Protein AF-A0A7Z9UIF4-F1 (afdb_monomer_lite)

Sequence (55 aa):
MTSVSILTVSYNVRQYVAHAIDAILKSDMEEMEIIVVDNNSYDNTVAYLQDRYNH

Secondary structure (DSSP, 8-state):
---EEEEEEESS-HHHHHHHHHHHTTSS-SSEEEEEEE-S-SSSHHHHHHHHH--

Foldseek 3Di:
DDAEEAEAEDAQPQVVVVVVVVVVVPDPDDHYDYHYHYPPHPNCNVVSCCVVPVD

Radius of gyration: 11.73 Å; chains: 1; bounding box: 23×15×34 Å

pLDDT: mean 95.22, std 6.99, range [58.81, 98.38]

Structure (mmCIF, N/CA/C/O backbone):
data_AF-A0A7Z9UIF4-F1
#
_entry.id   AF-A0A7Z9UIF4-F1
#
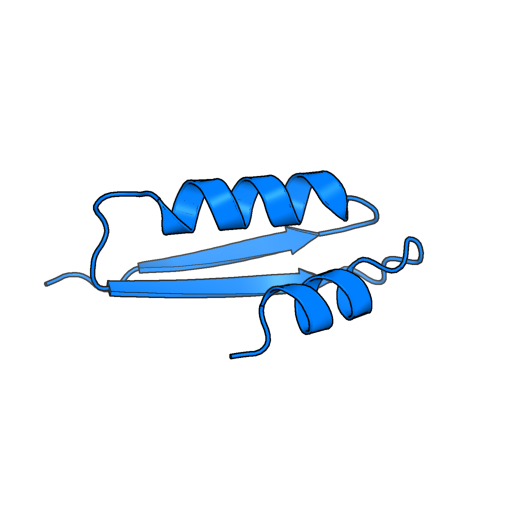loop_
_atom_site.group_PDB
_atom_site.id
_atom_site.type_symbol
_atom_site.label_atom_id
_atom_site.label_alt_id
_atom_site.label_comp_id
_atom_site.label_asym_id
_atom_site.label_entity_id
_atom_site.label_seq_id
_atom_site.pdb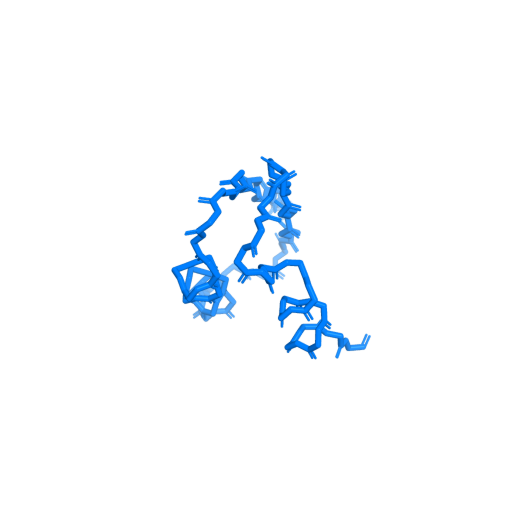x_PDB_ins_code
_atom_site.Cartn_x
_atom_site.Cartn_y
_atom_site.Cartn_z
_atom_site.occupancy
_atom_site.B_iso_or_equiv
_atom_site.auth_seq_id
_atom_site.auth_comp_id
_atom_site.auth_asym_id
_atom_site.auth_atom_id
_atom_site.pdbx_PDB_model_num
ATOM 1 N N . MET A 1 1 ? -7.118 9.452 24.115 1.00 66.81 1 MET A N 1
ATOM 2 C CA . MET A 1 1 ? -6.863 8.477 23.038 1.00 66.81 1 MET A CA 1
ATOM 3 C C . MET A 1 1 ? -5.561 8.867 22.366 1.00 66.81 1 MET A C 1
ATOM 5 O O . MET A 1 1 ? -5.247 10.053 22.354 1.00 66.81 1 MET A O 1
ATOM 9 N N . THR A 1 2 ? -4.777 7.889 21.923 1.00 82.81 2 THR A N 1
ATOM 10 C CA . THR A 1 2 ? -3.480 8.118 21.275 1.00 82.81 2 THR A CA 1
ATOM 11 C C . THR A 1 2 ? -3.668 7.918 19.782 1.00 82.81 2 THR A C 1
ATOM 13 O O . THR A 1 2 ? -4.067 6.832 19.380 1.00 82.81 2 THR A O 1
ATOM 16 N N . SER A 1 3 ? -3.380 8.945 18.988 1.00 92.88 3 SER A N 1
ATOM 17 C CA . SER A 1 3 ? -3.307 8.820 17.532 1.00 92.88 3 SER A CA 1
ATOM 18 C C . SER A 1 3 ? -1.937 8.265 17.134 1.00 92.88 3 SER A C 1
ATOM 20 O O . SER A 1 3 ? -0.923 8.612 17.752 1.00 92.88 3 SER A O 1
ATOM 22 N N . VAL A 1 4 ? -1.907 7.374 16.142 1.00 95.81 4 VAL A N 1
ATOM 23 C CA . VAL A 1 4 ? -0.680 6.732 15.650 1.00 95.81 4 VAL A CA 1
ATOM 24 C C . VAL A 1 4 ? -0.480 7.022 14.166 1.00 95.81 4 VAL A C 1
ATOM 26 O O . VAL A 1 4 ? -1.348 6.734 13.345 1.00 95.81 4 VAL A O 1
ATOM 29 N N . SER A 1 5 ? 0.707 7.511 13.812 1.00 96.94 5 SER A N 1
ATOM 30 C CA . SER A 1 5 ? 1.127 7.688 12.419 1.00 96.94 5 SER A CA 1
ATOM 31 C C . SER A 1 5 ? 2.004 6.522 11.976 1.00 96.94 5 SER A C 1
ATOM 33 O O . SER A 1 5 ? 3.070 6.278 12.548 1.00 96.94 5 SER A O 1
ATOM 35 N N . ILE A 1 6 ? 1.579 5.805 10.937 1.00 97.12 6 ILE A N 1
ATOM 36 C CA . ILE A 1 6 ? 2.307 4.662 10.382 1.00 97.12 6 ILE A CA 1
ATOM 37 C C . ILE A 1 6 ? 2.980 5.097 9.083 1.00 97.12 6 ILE A C 1
ATOM 39 O O . ILE A 1 6 ? 2.333 5.258 8.050 1.00 97.12 6 ILE A O 1
ATOM 43 N N . LEU A 1 7 ? 4.301 5.269 9.135 1.00 98.06 7 LEU A N 1
ATOM 44 C CA . LEU A 1 7 ? 5.118 5.645 7.984 1.00 98.06 7 LEU A CA 1
ATOM 45 C C . LEU A 1 7 ? 5.768 4.408 7.357 1.00 98.06 7 LEU A C 1
ATOM 47 O O . LEU A 1 7 ? 6.551 3.717 8.008 1.00 98.06 7 LEU A O 1
ATOM 51 N N . THR A 1 8 ? 5.488 4.155 6.079 1.00 97.50 8 THR A N 1
ATOM 52 C CA . T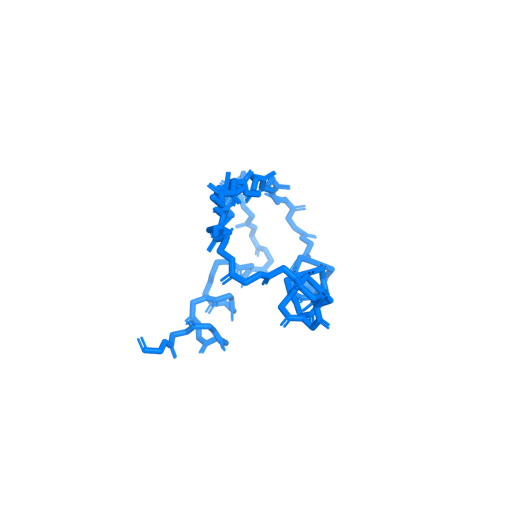HR A 1 8 ? 6.069 3.035 5.324 1.00 97.50 8 THR A CA 1
ATOM 53 C C . THR A 1 8 ? 6.787 3.545 4.083 1.00 97.50 8 THR A C 1
ATOM 55 O O . THR A 1 8 ? 6.173 4.170 3.223 1.00 97.50 8 THR A O 1
ATOM 58 N N . VAL A 1 9 ? 8.080 3.245 3.951 1.00 97.88 9 VAL A N 1
ATOM 59 C CA . VAL A 1 9 ? 8.825 3.484 2.706 1.00 97.88 9 VAL A CA 1
ATOM 60 C C . VAL A 1 9 ? 8.700 2.252 1.814 1.00 97.88 9 VAL A C 1
ATOM 62 O O . VAL A 1 9 ? 8.901 1.130 2.277 1.00 97.88 9 VAL A O 1
ATOM 65 N N . SER A 1 10 ? 8.381 2.448 0.537 1.00 97.38 10 SER A N 1
ATOM 66 C CA . SER A 1 10 ? 8.229 1.368 -0.444 1.00 97.38 10 SER A CA 1
ATOM 67 C C . SER A 1 10 ? 9.163 1.556 -1.639 1.00 97.38 10 SER A C 1
ATOM 69 O O . SER A 1 10 ? 9.413 2.678 -2.070 1.00 97.38 10 SER A O 1
ATOM 71 N N . TYR A 1 11 ? 9.703 0.451 -2.158 1.00 98.38 11 TYR A N 1
ATOM 72 C CA . TYR A 1 11 ? 10.473 0.415 -3.401 1.00 98.38 11 TYR A CA 1
ATOM 73 C C . TYR A 1 11 ? 10.251 -0.917 -4.117 1.00 98.38 11 TYR A C 1
ATOM 75 O O . TYR A 1 11 ? 10.741 -1.946 -3.659 1.00 98.38 11 TYR A O 1
ATOM 83 N N . ASN A 1 12 ? 9.521 -0.902 -5.230 1.00 98.31 12 ASN A N 1
ATOM 84 C CA . ASN A 1 12 ? 9.214 -2.080 -6.049 1.00 98.31 12 ASN A CA 1
ATOM 85 C C . ASN A 1 12 ? 8.576 -3.262 -5.287 1.00 98.31 12 ASN A C 1
ATOM 87 O O . ASN A 1 12 ? 8.967 -4.419 -5.460 1.00 98.31 12 ASN A O 1
ATOM 91 N N . VAL A 1 13 ? 7.617 -2.973 -4.404 1.00 97.81 13 VAL A N 1
ATOM 92 C CA . VAL A 1 13 ? 6.975 -3.967 -3.522 1.00 97.81 13 VAL A CA 1
ATOM 93 C C . VAL A 1 13 ? 5.448 -3.859 -3.522 1.00 97.81 13 VAL A C 1
ATOM 95 O O . VAL A 1 13 ? 4.813 -4.147 -2.506 1.00 97.81 13 VAL A O 1
ATOM 98 N N . ARG A 1 14 ? 4.845 -3.479 -4.659 1.00 97.75 14 ARG A N 1
ATOM 99 C CA . ARG A 1 14 ? 3.403 -3.194 -4.824 1.00 97.75 14 ARG A CA 1
ATOM 100 C C . ARG A 1 14 ? 2.465 -4.103 -4.016 1.00 97.75 14 ARG A C 1
ATOM 102 O O . ARG A 1 14 ? 1.589 -3.619 -3.304 1.00 97.75 14 ARG A O 1
ATOM 109 N N . GLN A 1 15 ? 2.625 -5.423 -4.139 1.00 97.94 15 GLN A N 1
ATOM 110 C CA . GLN A 1 15 ? 1.735 -6.393 -3.485 1.00 97.94 15 GLN A CA 1
ATOM 111 C C . GLN A 1 15 ? 1.945 -6.455 -1.968 1.00 97.94 15 GLN A C 1
ATOM 113 O O . GLN A 1 15 ? 0.980 -6.561 -1.216 1.00 97.94 15 GLN A O 1
ATOM 118 N N . TYR A 1 16 ? 3.192 -6.358 -1.508 1.00 98.25 16 TYR A N 1
ATOM 119 C CA . TYR A 1 16 ? 3.518 -6.454 -0.087 1.00 98.25 16 TYR A CA 1
ATOM 120 C C . TYR A 1 16 ? 3.060 -5.223 0.686 1.00 98.25 16 TYR A C 1
ATOM 122 O O . TYR A 1 16 ? 2.492 -5.369 1.765 1.00 98.25 16 TYR A O 1
ATOM 130 N N . VAL A 1 17 ? 3.255 -4.025 0.126 1.00 98.12 17 VAL A N 1
ATOM 131 C CA . VAL A 1 17 ? 2.803 -2.790 0.780 1.00 98.12 17 VAL A CA 1
ATOM 132 C C . VAL A 1 17 ? 1.275 -2.748 0.883 1.00 98.12 17 VAL A C 1
ATOM 134 O O . VAL A 1 17 ? 0.757 -2.419 1.943 1.00 98.12 17 VAL A O 1
ATOM 137 N N . ALA A 1 18 ? 0.540 -3.203 -0.136 1.00 98.25 18 ALA A N 1
ATOM 138 C CA . ALA A 1 18 ? -0.917 -3.313 -0.048 1.00 98.25 18 ALA A CA 1
ATOM 139 C C . ALA A 1 18 ? -1.382 -4.371 0.963 1.00 98.25 18 ALA A C 1
ATOM 141 O O . ALA A 1 18 ? -2.289 -4.113 1.747 1.00 98.25 18 ALA A O 1
ATOM 142 N N . HIS A 1 19 ? -0.738 -5.541 1.014 1.00 98.38 19 HIS A N 1
ATOM 143 C CA . HIS A 1 19 ? -1.048 -6.533 2.048 1.00 98.38 19 HIS A CA 1
ATOM 144 C C . HIS A 1 19 ? -0.778 -6.009 3.465 1.00 98.38 19 HIS A C 1
ATOM 146 O O . HIS A 1 19 ? -1.552 -6.304 4.373 1.00 98.38 19 HIS A O 1
ATOM 152 N N . ALA A 1 20 ? 0.289 -5.229 3.660 1.00 97.94 20 ALA A N 1
ATOM 153 C CA . ALA A 1 20 ? 0.581 -4.602 4.945 1.00 97.94 20 ALA A CA 1
ATOM 154 C C . ALA A 1 20 ? -0.505 -3.586 5.332 1.00 97.94 20 ALA A C 1
ATOM 156 O O . ALA A 1 20 ? -1.014 -3.650 6.448 1.00 97.94 20 ALA A O 1
ATOM 157 N N . ILE A 1 21 ? -0.914 -2.713 4.403 1.00 97.44 21 ILE A N 1
ATOM 158 C CA . ILE A 1 21 ? -2.014 -1.758 4.613 1.00 97.44 21 ILE A CA 1
ATOM 159 C C . ILE A 1 21 ? -3.310 -2.502 4.963 1.00 97.44 21 ILE A C 1
ATOM 161 O O . ILE A 1 21 ? -3.934 -2.194 5.974 1.00 97.44 21 ILE A O 1
ATOM 165 N N . ASP A 1 22 ? -3.678 -3.534 4.198 1.00 97.44 22 ASP A N 1
ATOM 166 C CA . ASP A 1 22 ? -4.884 -4.337 4.447 1.00 97.44 22 ASP A CA 1
ATOM 167 C C . ASP A 1 22 ? -4.858 -5.037 5.817 1.00 97.44 22 ASP A C 1
ATOM 169 O O . ASP A 1 22 ? -5.910 -5.260 6.416 1.00 97.44 22 ASP A O 1
ATOM 173 N N . ALA A 1 23 ? -3.678 -5.427 6.307 1.00 97.69 23 ALA A N 1
ATOM 174 C CA . ALA A 1 23 ? -3.519 -6.023 7.631 1.00 97.69 23 ALA A CA 1
ATOM 175 C C . ALA A 1 23 ? -3.660 -4.977 8.747 1.00 97.69 23 ALA A C 1
ATOM 177 O O . ALA A 1 23 ? -4.342 -5.235 9.737 1.00 97.69 23 ALA A O 1
ATOM 178 N N . ILE A 1 24 ? -3.066 -3.794 8.567 1.00 96.31 24 ILE A N 1
ATOM 179 C CA . ILE A 1 24 ? -3.152 -2.672 9.513 1.00 96.31 24 ILE A CA 1
ATOM 180 C C . ILE A 1 24 ? -4.601 -2.187 9.644 1.00 96.31 24 ILE A C 1
ATOM 182 O O . ILE A 1 24 ? -5.097 -2.042 10.760 1.00 96.31 24 ILE A O 1
ATOM 186 N N . LEU A 1 25 ? -5.311 -2.023 8.524 1.00 94.94 25 LEU A N 1
ATOM 187 C CA . LEU A 1 25 ? -6.717 -1.597 8.500 1.00 94.94 25 LEU A CA 1
ATOM 188 C C . LEU A 1 25 ? -7.679 -2.594 9.173 1.00 94.94 25 LEU A C 1
ATOM 190 O O . LEU A 1 25 ? -8.814 -2.238 9.470 1.00 94.94 25 LEU A O 1
ATOM 194 N N . LYS A 1 26 ? -7.251 -3.842 9.407 1.00 96.56 26 LYS A N 1
ATOM 195 C CA . LYS A 1 26 ? -8.024 -4.871 10.129 1.00 96.56 26 LYS A CA 1
ATOM 196 C C . LYS A 1 26 ? -7.690 -4.952 11.621 1.00 96.56 26 LYS A C 1
ATOM 198 O O . LYS A 1 26 ? -8.241 -5.815 12.303 1.00 96.56 26 LYS A O 1
ATOM 203 N N . SER A 1 27 ? -6.761 -4.133 12.110 1.00 95.06 27 SER A N 1
ATOM 204 C CA . SER A 1 27 ? -6.428 -4.072 13.535 1.00 95.06 27 SER A CA 1
ATOM 205 C C . SER A 1 27 ? -7.547 -3.415 14.355 1.00 95.06 27 SER A C 1
ATOM 207 O O . SER A 1 27 ? -8.496 -2.857 13.811 1.00 95.06 27 SER A O 1
ATOM 209 N N . ASP A 1 28 ? -7.435 -3.493 15.678 1.00 94.38 28 ASP A N 1
ATOM 210 C CA . ASP A 1 28 ? -8.328 -2.869 16.661 1.00 94.38 28 ASP A CA 1
ATOM 211 C C . ASP A 1 28 ? -7.981 -1.395 16.957 1.00 94.38 28 ASP A C 1
ATOM 213 O O . ASP A 1 28 ? -8.551 -0.787 17.862 1.00 94.38 28 ASP A O 1
ATOM 217 N N . MET A 1 29 ? -7.052 -0.800 16.202 1.00 92.38 29 MET A N 1
ATOM 218 C CA . MET A 1 29 ? -6.680 0.604 16.349 1.00 92.38 29 MET A CA 1
ATOM 219 C C . MET A 1 29 ? -7.729 1.526 15.715 1.00 92.38 29 MET A C 1
ATOM 221 O O . MET A 1 29 ? -7.986 1.464 14.517 1.00 92.38 29 MET A O 1
ATOM 225 N N . GLU A 1 30 ? -8.301 2.422 16.519 1.00 89.31 30 GLU A N 1
ATOM 226 C CA . GLU A 1 30 ? -9.397 3.301 16.082 1.00 89.31 30 GLU A CA 1
ATOM 227 C C . GLU A 1 30 ? -8.920 4.609 15.428 1.00 89.31 30 GLU A C 1
ATOM 229 O O . GLU A 1 30 ? -9.558 5.095 14.498 1.00 89.31 30 GLU A O 1
ATOM 234 N N . GLU A 1 31 ? -7.793 5.176 15.876 1.00 95.12 31 GLU A N 1
ATOM 235 C CA . GLU A 1 31 ? -7.256 6.437 15.345 1.00 95.12 31 GLU A CA 1
ATOM 236 C C . GLU A 1 31 ? -5.842 6.260 14.791 1.00 95.12 31 GLU A C 1
ATOM 238 O O . GLU A 1 31 ? -4.858 6.187 15.537 1.00 95.12 31 GLU A O 1
ATOM 243 N N . MET A 1 32 ? -5.738 6.209 13.462 1.00 95.38 32 MET A N 1
ATOM 244 C CA . MET A 1 32 ? -4.460 6.108 12.768 1.00 95.38 32 MET A CA 1
ATOM 245 C C . MET A 1 32 ? -4.450 6.859 11.437 1.00 95.38 32 MET A C 1
ATOM 247 O O . MET A 1 32 ? -5.481 7.017 10.784 1.00 95.38 32 MET A O 1
ATOM 251 N N . GLU A 1 33 ? -3.252 7.237 11.002 1.00 95.94 33 GLU A N 1
ATOM 252 C CA . GLU A 1 33 ? -2.967 7.626 9.621 1.00 95.94 33 GLU A CA 1
ATOM 253 C C . GLU A 1 33 ? -1.900 6.698 9.029 1.00 95.94 33 GLU A C 1
ATOM 255 O O . GLU A 1 33 ? -0.970 6.270 9.719 1.00 95.94 33 GLU A O 1
ATOM 260 N N . ILE A 1 34 ? -2.023 6.386 7.739 1.00 96.75 34 ILE A N 1
ATOM 261 C CA . ILE A 1 34 ? -1.054 5.564 7.012 1.00 96.75 34 ILE A CA 1
ATOM 262 C C . ILE A 1 34 ? -0.437 6.423 5.913 1.00 96.75 34 ILE A C 1
ATOM 264 O O . ILE A 1 34 ? -1.130 6.879 5.005 1.00 96.75 34 ILE A O 1
ATOM 268 N N . ILE A 1 35 ? 0.877 6.619 5.985 1.00 97.50 35 ILE A N 1
ATOM 269 C CA . ILE A 1 35 ? 1.648 7.414 5.029 1.00 97.50 35 ILE A CA 1
ATOM 270 C C . ILE A 1 35 ? 2.602 6.474 4.296 1.00 97.50 35 ILE A C 1
ATOM 272 O O . ILE A 1 35 ? 3.534 5.923 4.888 1.00 97.50 35 ILE A O 1
ATOM 276 N N . VAL A 1 36 ? 2.387 6.302 2.993 1.00 97.56 36 VAL A N 1
ATOM 277 C CA . VAL A 1 36 ? 3.284 5.527 2.129 1.00 97.56 36 VAL A CA 1
ATOM 278 C C . VAL A 1 36 ? 4.185 6.480 1.353 1.00 97.56 36 VAL A C 1
ATOM 280 O O . VAL A 1 36 ? 3.707 7.309 0.582 1.00 97.56 36 VAL A O 1
ATOM 283 N N . VAL A 1 37 ? 5.495 6.341 1.537 1.00 98.12 37 VAL A N 1
ATOM 284 C CA . VAL A 1 37 ? 6.515 7.082 0.791 1.00 98.12 37 VAL A CA 1
ATOM 285 C C . VAL A 1 37 ? 7.083 6.163 -0.282 1.00 98.12 37 VAL A C 1
ATOM 287 O O . VAL A 1 37 ? 7.786 5.197 0.017 1.00 98.12 37 VAL A O 1
ATOM 290 N N . ASP A 1 38 ? 6.763 6.444 -1.541 1.00 98.12 38 ASP A N 1
ATOM 291 C CA . ASP A 1 38 ? 7.360 5.739 -2.673 1.00 98.12 38 ASP A CA 1
ATOM 292 C C . ASP A 1 38 ? 8.786 6.246 -2.933 1.00 98.12 38 ASP A C 1
ATOM 294 O O . ASP A 1 38 ? 9.014 7.443 -3.108 1.00 98.12 38 ASP A O 1
ATOM 298 N N . ASN A 1 39 ? 9.752 5.329 -2.964 1.00 98.31 39 ASN A N 1
ATOM 299 C CA . ASN A 1 39 ? 11.163 5.618 -3.211 1.00 98.31 39 ASN A CA 1
ATOM 300 C C . ASN A 1 39 ? 11.516 5.449 -4.700 1.00 98.31 39 ASN A C 1
ATOM 302 O O . ASN A 1 39 ? 12.498 4.788 -5.043 1.00 98.31 39 ASN A O 1
ATOM 306 N N . ASN A 1 40 ? 10.702 6.037 -5.583 1.00 98.00 40 ASN A N 1
ATOM 307 C CA . ASN A 1 40 ? 10.842 5.985 -7.041 1.00 98.00 40 ASN A CA 1
ATOM 308 C C . ASN A 1 40 ? 10.695 4.563 -7.621 1.00 98.00 40 ASN A C 1
ATOM 310 O O . ASN A 1 40 ? 11.558 4.076 -8.361 1.00 98.00 40 ASN A O 1
ATOM 314 N N . SER A 1 41 ? 9.605 3.881 -7.266 1.00 98.31 41 SER A N 1
ATOM 315 C CA . SER A 1 41 ? 9.290 2.558 -7.813 1.00 98.31 41 SER A CA 1
ATOM 316 C C . SER A 1 41 ? 8.913 2.635 -9.296 1.00 98.31 41 SER A C 1
ATOM 318 O O . SER A 1 41 ? 8.245 3.564 -9.745 1.00 98.31 41 SER A O 1
ATOM 320 N N . TYR A 1 42 ? 9.274 1.604 -10.059 1.00 98.06 42 TYR A N 1
ATOM 321 C CA . TYR A 1 42 ? 8.902 1.445 -11.475 1.00 98.06 42 TYR A CA 1
ATOM 322 C C . TYR A 1 42 ? 7.996 0.231 -11.715 1.00 98.06 42 TYR A C 1
ATOM 324 O O . TYR A 1 42 ? 7.614 -0.074 -12.844 1.0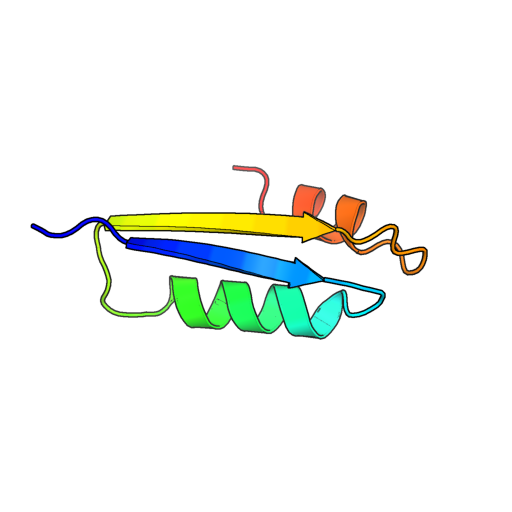0 98.06 42 TYR A O 1
ATOM 332 N N . ASP A 1 43 ? 7.604 -0.454 -10.647 1.00 98.25 43 ASP A N 1
ATOM 333 C CA . ASP A 1 43 ? 6.665 -1.565 -10.664 1.00 98.25 43 ASP A CA 1
ATOM 334 C C . ASP A 1 43 ? 5.208 -1.094 -10.528 1.00 98.25 43 ASP A C 1
ATOM 336 O O . ASP A 1 43 ? 4.391 -1.855 -10.032 1.00 98.25 43 ASP A O 1
ATOM 340 N N . ASN A 1 44 ? 4.852 0.138 -10.903 1.00 98.06 44 ASN A N 1
ATOM 341 C CA . ASN A 1 44 ? 3.491 0.686 -10.778 1.00 98.06 44 ASN A CA 1
ATOM 342 C C . ASN A 1 44 ? 2.901 0.644 -9.343 1.00 98.06 44 ASN A C 1
ATOM 344 O O . ASN A 1 44 ? 1.679 0.586 -9.190 1.00 98.06 44 ASN A O 1
ATOM 348 N N . THR A 1 45 ? 3.743 0.661 -8.297 1.00 98.25 45 THR A N 1
ATOM 349 C CA . THR A 1 45 ? 3.300 0.723 -6.889 1.00 98.25 45 THR A CA 1
ATOM 350 C C . THR A 1 45 ? 2.339 1.886 -6.644 1.00 98.25 45 THR A C 1
ATOM 352 O O . THR A 1 45 ? 1.229 1.659 -6.169 1.00 98.25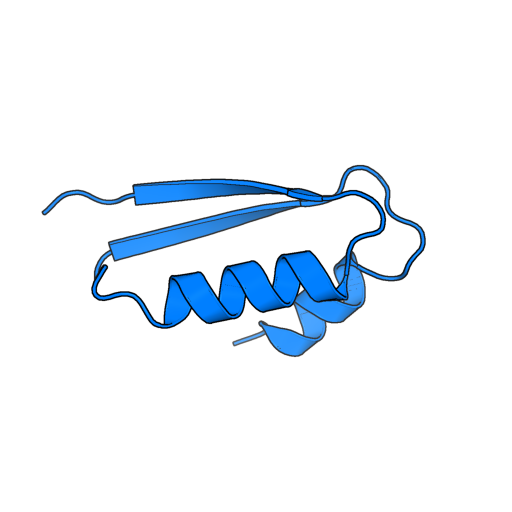 45 THR A O 1
ATOM 355 N N . VAL A 1 46 ? 2.713 3.111 -7.032 1.00 97.12 46 VAL A N 1
ATOM 356 C CA . VAL A 1 46 ? 1.929 4.327 -6.743 1.00 97.12 46 VAL A CA 1
ATOM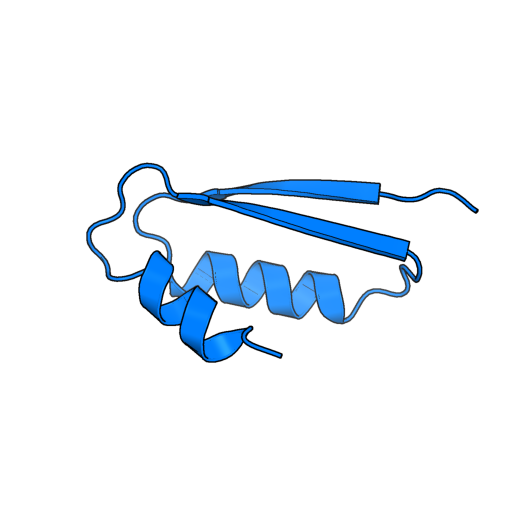 357 C C . VAL A 1 46 ? 0.514 4.259 -7.320 1.00 97.12 46 VAL A C 1
ATOM 359 O O . VAL A 1 46 ? -0.451 4.372 -6.570 1.00 97.12 46 VAL A O 1
ATOM 362 N N . ALA A 1 47 ? 0.376 4.024 -8.629 1.00 97.81 47 ALA A N 1
ATOM 363 C CA . ALA A 1 47 ? -0.935 3.998 -9.278 1.00 97.81 47 ALA A CA 1
ATOM 364 C C . ALA A 1 47 ? -1.834 2.881 -8.726 1.00 97.81 47 ALA A C 1
ATOM 366 O O . ALA A 1 47 ? -3.031 3.078 -8.554 1.00 97.81 47 ALA A O 1
ATOM 367 N N . TYR A 1 48 ? -1.254 1.719 -8.404 1.00 97.94 48 TYR A N 1
ATOM 368 C CA . TYR A 1 48 ? -1.996 0.617 -7.797 1.00 97.94 48 TYR A CA 1
ATOM 369 C C . TYR A 1 48 ? -2.534 0.965 -6.401 1.00 97.94 48 TYR A C 1
ATOM 371 O O . TYR A 1 48 ? -3.679 0.645 -6.095 1.00 97.94 48 TYR A O 1
ATOM 379 N N . LEU A 1 49 ? -1.728 1.617 -5.556 1.00 97.38 49 LEU A N 1
ATOM 380 C CA . LEU A 1 49 ? -2.174 2.036 -4.225 1.00 97.38 49 LEU A CA 1
ATOM 381 C C . LEU A 1 49 ? -3.217 3.156 -4.298 1.00 97.38 49 LEU A C 1
ATOM 383 O O . LEU A 1 49 ? -4.189 3.117 -3.549 1.00 97.38 49 LEU A O 1
ATOM 387 N N . GLN A 1 50 ? -3.049 4.112 -5.215 1.00 96.25 50 GLN A N 1
ATOM 388 C CA . GLN A 1 50 ? -4.027 5.179 -5.443 1.00 96.25 50 GLN A CA 1
ATOM 389 C C . GLN A 1 50 ? -5.383 4.631 -5.897 1.00 96.25 50 GLN A C 1
ATOM 391 O O . GLN A 1 50 ? -6.401 5.058 -5.373 1.00 96.25 50 GLN A O 1
ATOM 396 N N . ASP A 1 51 ? -5.405 3.674 -6.828 1.00 97.12 51 ASP A N 1
ATOM 397 C CA . ASP A 1 51 ? -6.644 3.038 -7.296 1.00 97.12 51 ASP A CA 1
ATOM 398 C C . ASP A 1 51 ? -7.337 2.240 -6.181 1.00 97.12 51 ASP A C 1
ATOM 400 O O . ASP A 1 51 ? -8.535 2.384 -5.952 1.00 97.12 51 ASP A O 1
ATOM 404 N N . ARG A 1 52 ? -6.570 1.439 -5.430 1.00 96.69 52 ARG A N 1
ATOM 405 C CA . ARG A 1 52 ? -7.108 0.541 -4.398 1.00 96.69 52 ARG A CA 1
ATOM 406 C C . ARG A 1 52 ? -7.654 1.263 -3.165 1.00 96.69 52 ARG A C 1
ATOM 408 O O . ARG A 1 52 ? -8.584 0.752 -2.547 1.00 96.69 52 ARG A O 1
ATOM 415 N N . TYR A 1 53 ? -7.046 2.383 -2.776 1.00 95.31 53 TYR A N 1
ATOM 416 C CA . TYR A 1 53 ? -7.365 3.085 -1.527 1.00 95.31 53 TYR A CA 1
ATOM 417 C C . TYR A 1 53 ? -7.959 4.484 -1.741 1.00 95.31 53 TYR A C 1
ATOM 419 O O . TYR A 1 53 ? -8.120 5.218 -0.765 1.00 95.31 53 TYR A O 1
ATOM 427 N N . ASN A 1 54 ? -8.322 4.845 -2.977 1.00 85.31 54 ASN A N 1
ATOM 428 C CA . ASN A 1 54 ? -9.144 6.026 -3.243 1.00 85.31 54 ASN A CA 1
ATOM 429 C C . ASN A 1 54 ? -10.528 5.826 -2.605 1.00 85.31 54 ASN A C 1
ATOM 431 O O . ASN A 1 54 ? -11.290 4.964 -3.043 1.00 85.31 54 ASN A O 1
ATOM 435 N N . HIS A 1 55 ? -10.835 6.618 -1.580 1.00 58.81 55 HIS A N 1
ATOM 436 C CA . HIS A 1 55 ? -12.155 6.715 -0.957 1.00 58.81 55 HIS A CA 1
ATOM 437 C C . HIS A 1 55 ? -12.662 8.147 -1.099 1.00 58.81 55 HIS A C 1
ATOM 439 O O . HIS A 1 55 ? -11.866 9.072 -0.814 1.00 58.81 55 HIS A O 1
#